Protein AF-A0A7X8LHG0-F1 (afdb_monomer_lite)

pLDDT: mean 90.6, std 14.23, range [49.25, 98.75]

Secondary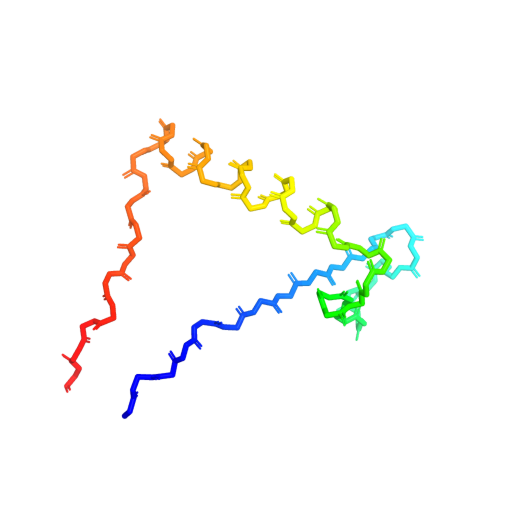 structure (DSSP, 8-state):
--PPPP-----TTT-TT--S--TT-GGGHHHHHHHHHHHHHHHHHHT-PPPP----

Radius of gyration: 14.06 Å; chains: 1; bounding box: 29×22×38 Å

Foldseek 3Di:
DPDDDDDFDDDCVVCVPRPDGCLPPPVCVVVNVVVVVVVVVVCVVVVNDDDDPDDD

Sequence (56 aa):
TLTPPEWELFDLDKDPCELNNCYHNPAYATVVQELKAELTRLQTEVGDTPVSPKSY

Structure (mmCIF, N/CA/C/O backbone):
data_AF-A0A7X8LHG0-F1
#
_entry.id   AF-A0A7X8LHG0-F1
#
loop_
_atom_site.group_PDB
_atom_site.id
_atom_site.type_symbol
_atom_site.label_atom_id
_atom_site.label_alt_id
_atom_site.label_comp_id
_atom_site.label_asym_id
_atom_site.label_entity_id
_atom_site.label_seq_id
_atom_site.pdbx_PDB_ins_code
_atom_site.Cartn_x
_atom_site.Cartn_y
_atom_site.Cartn_z
_atom_site.occupancy
_atom_site.B_iso_or_equiv
_atom_site.auth_seq_id
_atom_site.auth_comp_id
_atom_site.auth_asym_id
_atom_site.auth_atom_id
_atom_site.pdbx_PDB_model_num
ATOM 1 N N . THR A 1 1 ? 14.953 7.219 20.924 1.00 51.69 1 THR A N 1
ATOM 2 C CA . THR A 1 1 ? 14.722 8.143 19.789 1.00 51.69 1 THR A CA 1
ATOM 3 C C . THR A 1 1 ? 13.407 7.773 19.134 1.00 51.69 1 THR A C 1
ATOM 5 O O . THR A 1 1 ? 13.028 6.613 19.205 1.00 51.69 1 THR A O 1
ATOM 8 N N . LEU A 1 2 ? 12.682 8.739 18.563 1.00 69.81 2 LEU A N 1
ATOM 9 C CA . LEU A 1 2 ? 11.471 8.460 17.787 1.00 69.81 2 LEU A CA 1
ATOM 10 C C . LEU A 1 2 ? 11.900 7.898 16.429 1.00 69.81 2 LEU A C 1
ATOM 12 O O . LEU A 1 2 ? 12.294 8.660 15.549 1.00 69.81 2 LEU A O 1
ATOM 16 N N . THR A 1 3 ? 11.899 6.577 16.285 1.00 72.88 3 THR A N 1
ATOM 17 C CA . THR A 1 3 ? 12.072 5.949 14.973 1.00 72.88 3 THR A CA 1
ATOM 18 C C . THR A 1 3 ? 10.760 6.125 14.206 1.00 72.88 3 THR A C 1
ATOM 20 O O . THR A 1 3 ? 9.715 5.730 14.731 1.00 72.88 3 THR A O 1
ATOM 23 N N . PRO A 1 4 ? 10.762 6.771 13.026 1.00 78.12 4 PRO A N 1
ATOM 24 C CA . PRO A 1 4 ? 9.559 6.872 12.212 1.00 78.12 4 PRO A CA 1
ATOM 25 C C . PRO A 1 4 ? 9.113 5.471 11.765 1.00 78.12 4 PRO A C 1
ATOM 27 O O . PRO A 1 4 ? 9.957 4.585 11.630 1.00 78.12 4 PRO A O 1
ATOM 30 N N . PRO A 1 5 ? 7.808 5.253 11.533 1.00 82.62 5 PRO A N 1
ATOM 31 C CA . PRO A 1 5 ? 7.342 3.992 10.975 1.00 82.62 5 PRO A CA 1
ATOM 32 C C . PRO A 1 5 ? 7.949 3.776 9.585 1.00 82.62 5 PRO A C 1
ATOM 34 O O . PRO A 1 5 ? 8.016 4.708 8.777 1.00 82.62 5 PRO A O 1
ATOM 37 N N . GLU A 1 6 ? 8.363 2.543 9.313 1.00 90.31 6 GLU A N 1
ATOM 38 C CA . GLU A 1 6 ? 8.799 2.120 7.985 1.00 90.31 6 GLU A CA 1
ATOM 39 C C . GLU A 1 6 ? 7.614 1.579 7.180 1.00 90.31 6 GLU A C 1
ATOM 41 O O . GLU A 1 6 ? 6.641 1.073 7.741 1.00 90.31 6 GLU A O 1
ATOM 46 N N . TRP A 1 7 ? 7.687 1.735 5.858 1.00 95.56 7 TRP A N 1
ATOM 47 C CA . TRP A 1 7 ? 6.661 1.288 4.922 1.00 95.56 7 TRP A CA 1
ATOM 48 C C . TRP A 1 7 ? 7.251 0.324 3.900 1.00 95.56 7 TRP A C 1
ATOM 50 O O . TRP A 1 7 ? 8.356 0.533 3.389 1.00 95.56 7 TRP A O 1
ATOM 60 N N . GLU A 1 8 ? 6.455 -0.676 3.545 1.00 97.88 8 GLU A N 1
ATOM 61 C CA . GLU A 1 8 ? 6.754 -1.623 2.480 1.00 97.88 8 GLU A CA 1
ATOM 62 C C . GLU A 1 8 ? 5.601 -1.662 1.477 1.00 97.88 8 GLU A C 1
ATOM 64 O O . GLU A 1 8 ? 4.443 -1.418 1.823 1.00 97.88 8 GLU A O 1
ATOM 69 N N . LEU A 1 9 ? 5.934 -1.919 0.216 1.00 98.50 9 LEU A N 1
ATOM 70 C CA . LEU A 1 9 ? 4.978 -2.142 -0.861 1.00 98.50 9 LEU A CA 1
ATOM 71 C C . LEU A 1 9 ? 5.523 -3.259 -1.745 1.00 98.50 9 LEU A C 1
ATOM 73 O O . LEU A 1 9 ? 6.698 -3.220 -2.111 1.00 98.50 9 LEU A O 1
ATOM 77 N N . PHE A 1 10 ? 4.663 -4.204 -2.112 1.00 98.62 10 PHE A N 1
ATOM 78 C CA . PHE A 1 10 ? 5.003 -5.324 -2.982 1.00 98.62 10 PHE A CA 1
ATOM 79 C C . PHE A 1 10 ? 4.044 -5.378 -4.169 1.00 98.62 10 PHE A C 1
ATOM 81 O O . PHE A 1 10 ? 2.839 -5.163 -4.035 1.00 98.62 10 PHE A O 1
ATOM 88 N N . ASP A 1 11 ? 4.594 -5.652 -5.348 1.00 98.56 11 ASP A N 1
ATOM 89 C CA . ASP A 1 11 ? 3.826 -5.897 -6.567 1.00 98.56 11 ASP A CA 1
ATOM 90 C C . ASP A 1 11 ? 3.626 -7.406 -6.693 1.00 98.56 11 ASP A C 1
ATOM 92 O O . ASP A 1 11 ? 4.520 -8.096 -7.166 1.00 98.56 11 ASP A O 1
ATOM 96 N N . LEU A 1 12 ? 2.482 -7.930 -6.253 1.00 98.19 12 LEU A N 1
ATOM 97 C CA . LEU A 1 12 ? 2.257 -9.381 -6.193 1.00 98.19 12 LEU A CA 1
ATOM 98 C C . LEU A 1 12 ? 2.204 -10.061 -7.571 1.00 98.19 12 LEU A C 1
ATOM 100 O O . LEU A 1 12 ? 2.445 -11.264 -7.658 1.00 98.19 12 LEU A O 1
ATOM 104 N N . ASP A 1 13 ? 1.939 -9.312 -8.646 1.00 98.19 13 ASP A N 1
ATOM 105 C CA . ASP A 1 13 ? 1.970 -9.856 -10.007 1.00 98.19 13 ASP A CA 1
ATOM 106 C C . ASP A 1 13 ? 3.414 -10.107 -10.468 1.00 98.19 13 ASP A C 1
ATOM 108 O O . ASP A 1 13 ? 3.686 -11.066 -11.196 1.00 98.19 13 ASP A O 1
ATOM 112 N N . LYS A 1 14 ? 4.358 -9.249 -10.052 1.00 98.19 14 LYS A N 1
ATOM 113 C CA . LYS A 1 14 ? 5.785 -9.353 -10.414 1.00 98.19 14 LYS A CA 1
ATOM 114 C C . LYS A 1 14 ? 6.655 -10.016 -9.344 1.00 98.19 14 LYS A C 1
ATOM 116 O O . LYS A 1 14 ? 7.712 -10.549 -9.673 1.00 98.19 14 LYS A O 1
ATOM 121 N N . ASP A 1 15 ? 6.230 -9.958 -8.090 1.00 98.50 15 ASP A N 1
ATOM 122 C CA . ASP A 1 15 ? 6.948 -10.368 -6.884 1.00 98.50 15 ASP A CA 1
ATOM 123 C C . ASP A 1 15 ? 6.002 -11.110 -5.917 1.00 98.50 15 ASP A C 1
ATOM 125 O O . ASP A 1 15 ? 5.709 -10.636 -4.819 1.00 98.50 15 ASP A O 1
ATOM 129 N N . PRO A 1 16 ? 5.507 -12.300 -6.303 1.00 98.31 16 PRO A N 1
ATOM 130 C CA . PRO A 1 16 ? 4.533 -13.060 -5.512 1.00 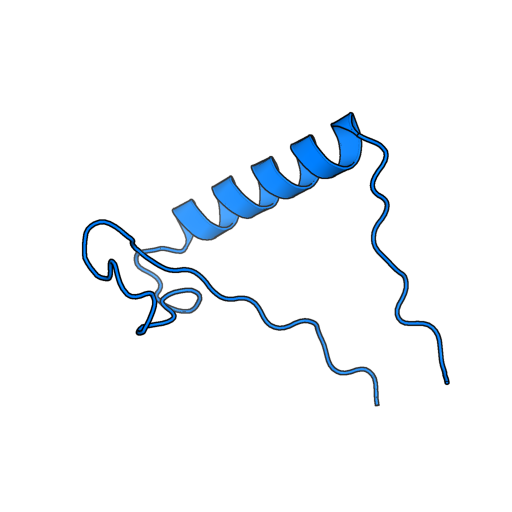98.31 16 PRO A CA 1
ATOM 131 C C . PRO A 1 16 ? 5.085 -13.578 -4.176 1.00 98.31 16 PRO A C 1
ATOM 133 O O . PRO A 1 16 ? 4.329 -14.091 -3.356 1.00 98.31 16 PRO A O 1
ATOM 136 N N . CYS A 1 17 ? 6.402 -13.501 -3.971 1.00 98.44 17 CYS A N 1
ATOM 137 C CA . CYS A 1 17 ? 7.060 -13.872 -2.721 1.00 98.44 17 CYS A CA 1
ATOM 138 C C . CYS A 1 17 ? 7.431 -12.659 -1.854 1.00 98.44 17 CYS A C 1
ATOM 140 O O . CYS A 1 17 ? 8.096 -12.863 -0.842 1.00 98.44 17 CYS A O 1
ATOM 142 N N . GLU A 1 18 ? 7.035 -11.440 -2.247 1.00 98.25 18 GLU A N 1
ATOM 143 C CA . GLU A 1 18 ? 7.221 -10.207 -1.464 1.00 98.25 18 GLU A CA 1
ATOM 144 C C . GLU A 1 18 ? 8.683 -9.974 -1.037 1.00 98.25 18 GLU A C 1
ATOM 146 O O . GLU A 1 18 ? 8.987 -9.602 0.094 1.00 98.25 18 GLU A O 1
ATOM 151 N N . LEU A 1 19 ? 9.632 -10.240 -1.936 1.00 98.19 19 LEU A N 1
ATOM 152 C CA . LEU A 1 19 ? 11.062 -10.138 -1.634 1.00 98.19 19 LEU A CA 1
ATOM 153 C C . LEU A 1 19 ? 11.636 -8.752 -1.946 1.00 98.19 19 LEU A C 1
ATOM 155 O O . LEU A 1 19 ? 12.737 -8.422 -1.504 1.00 98.19 19 LEU A O 1
ATOM 159 N N . ASN A 1 20 ? 10.921 -7.945 -2.729 1.00 98.25 20 ASN A N 1
ATOM 160 C CA . ASN A 1 20 ? 11.410 -6.697 -3.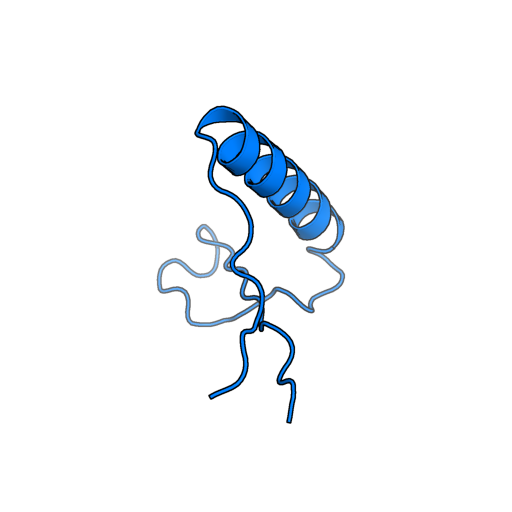295 1.00 98.25 20 ASN A CA 1
ATOM 161 C C . ASN A 1 20 ? 10.500 -5.532 -2.894 1.00 98.25 20 ASN A C 1
ATOM 163 O O . ASN A 1 20 ? 9.565 -5.179 -3.612 1.00 98.25 20 ASN A O 1
ATOM 167 N N . ASN A 1 21 ? 10.820 -4.882 -1.771 1.00 98.25 21 ASN A N 1
ATOM 168 C CA . ASN A 1 21 ? 10.108 -3.682 -1.335 1.00 98.25 21 ASN A CA 1
ATOM 169 C C . ASN A 1 21 ? 10.255 -2.555 -2.380 1.00 98.25 21 ASN A C 1
ATOM 171 O O . ASN A 1 21 ? 11.332 -1.978 -2.558 1.00 98.25 21 ASN A O 1
ATOM 175 N N . CYS A 1 22 ? 9.157 -2.218 -3.055 1.00 98.12 22 CYS A N 1
ATOM 176 C CA . CYS A 1 22 ? 9.101 -1.201 -4.099 1.00 98.12 22 CYS A CA 1
ATOM 177 C C . CYS A 1 22 ? 8.551 0.149 -3.615 1.00 98.12 22 CYS A C 1
ATOM 179 O O . CYS A 1 22 ? 8.364 1.052 -4.429 1.00 98.12 22 CYS A O 1
ATOM 181 N N . TYR A 1 23 ? 8.347 0.341 -2.308 1.00 98.38 23 TYR A N 1
ATOM 182 C CA . TYR A 1 23 ? 7.718 1.541 -1.744 1.00 98.38 23 TYR A CA 1
ATOM 183 C C . TYR A 1 23 ? 8.394 2.861 -2.166 1.00 98.38 23 TYR A C 1
ATOM 185 O O . TYR A 1 23 ? 7.718 3.852 -2.435 1.00 98.38 23 TYR A O 1
ATOM 193 N N . HIS A 1 24 ? 9.727 2.882 -2.270 1.00 97.62 24 HIS A N 1
ATOM 194 C CA . HIS A 1 24 ? 10.490 4.068 -2.687 1.00 97.62 24 HIS A CA 1
ATOM 195 C C . HIS A 1 24 ? 10.680 4.188 -4.210 1.00 97.62 24 HIS A C 1
ATOM 197 O O . HIS A 1 24 ? 11.323 5.129 -4.677 1.00 97.62 24 HIS A O 1
ATOM 203 N N . ASN A 1 25 ? 10.153 3.251 -5.002 1.00 98.31 25 AS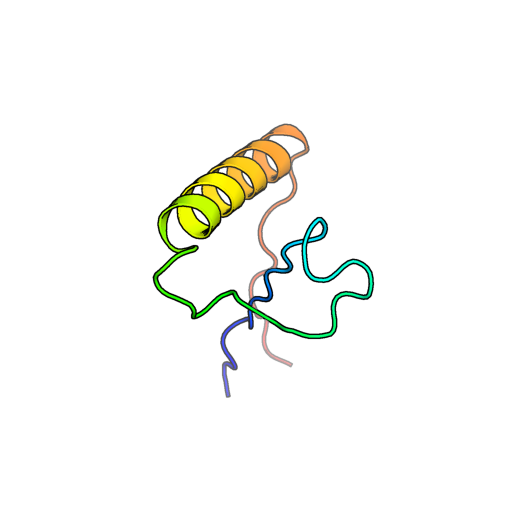N A N 1
ATOM 204 C CA . ASN A 1 25 ? 10.252 3.309 -6.454 1.00 98.31 25 ASN A CA 1
ATOM 205 C C . ASN A 1 25 ? 9.258 4.355 -7.002 1.00 98.31 25 ASN A C 1
ATOM 207 O O . ASN A 1 25 ? 8.048 4.197 -6.819 1.00 98.31 25 ASN A O 1
ATOM 211 N N . PRO A 1 26 ? 9.720 5.395 -7.725 1.00 98.38 26 PRO A N 1
ATOM 212 C CA . PRO A 1 26 ? 8.847 6.458 -8.224 1.00 98.38 26 PRO A CA 1
ATOM 213 C C . PRO A 1 26 ? 7.745 5.960 -9.171 1.00 98.38 26 PRO A C 1
ATOM 215 O O . PRO A 1 26 ? 6.704 6.605 -9.269 1.00 98.38 26 PRO A O 1
ATOM 218 N N . ALA A 1 27 ? 7.926 4.806 -9.825 1.00 98.44 27 ALA A N 1
ATOM 219 C CA . ALA A 1 27 ? 6.896 4.199 -10.669 1.00 98.44 27 ALA A CA 1
ATOM 220 C C . ALA A 1 27 ? 5.631 3.787 -9.887 1.00 98.44 27 ALA A C 1
ATOM 222 O O . ALA A 1 27 ? 4.562 3.684 -10.479 1.00 98.44 27 ALA A O 1
ATOM 223 N N . TYR A 1 28 ? 5.740 3.588 -8.568 1.00 98.50 28 TYR A N 1
ATOM 224 C CA . TYR A 1 28 ? 4.638 3.191 -7.688 1.00 98.50 28 TYR A CA 1
ATOM 225 C C . TYR A 1 28 ? 4.111 4.352 -6.825 1.00 98.50 28 TYR A C 1
ATOM 227 O O . TYR A 1 28 ? 3.256 4.139 -5.970 1.00 98.50 28 TYR A O 1
ATOM 235 N N . ALA A 1 29 ? 4.565 5.595 -7.042 1.00 98.25 29 ALA A N 1
ATOM 236 C CA . ALA A 1 29 ? 4.215 6.735 -6.185 1.00 98.25 29 ALA A CA 1
ATOM 237 C C . ALA A 1 29 ? 2.697 6.999 -6.099 1.00 98.25 29 ALA A C 1
ATOM 239 O O . ALA A 1 29 ? 2.174 7.252 -5.013 1.00 98.25 29 ALA A O 1
ATOM 240 N N . THR A 1 30 ? 1.980 6.895 -7.223 1.00 98.56 30 THR A N 1
ATOM 241 C CA . THR A 1 30 ? 0.514 7.035 -7.251 1.00 98.56 30 THR A CA 1
ATOM 242 C C . THR A 1 30 ? -0.173 5.903 -6.485 1.00 98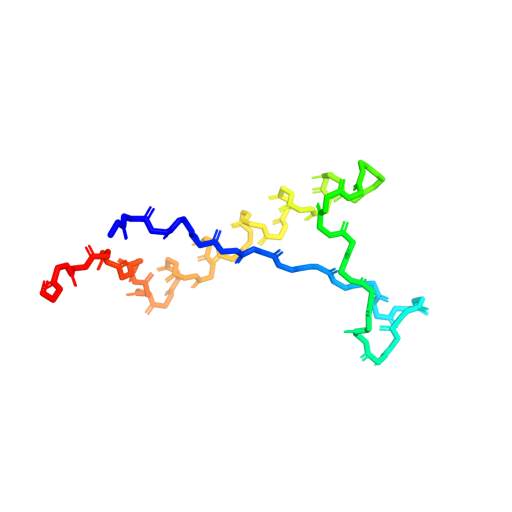.56 30 THR A C 1
ATOM 244 O O . THR A 1 30 ? -1.052 6.170 -5.673 1.00 98.56 30 THR A O 1
ATOM 247 N N . VAL A 1 31 ? 0.293 4.660 -6.651 1.00 98.44 31 VAL A N 1
ATOM 248 C CA . VAL A 1 31 ? -0.233 3.487 -5.931 1.00 98.44 31 VAL A CA 1
ATOM 249 C C . VAL A 1 31 ? -0.041 3.643 -4.420 1.00 98.44 31 VAL A C 1
ATOM 251 O O . VAL A 1 31 ? -0.964 3.397 -3.649 1.00 98.44 31 VAL A O 1
ATOM 254 N N . VAL A 1 32 ? 1.124 4.130 -3.978 1.00 98.44 32 VAL A N 1
ATOM 255 C CA . VAL A 1 32 ? 1.381 4.430 -2.558 1.00 98.44 32 VAL A CA 1
ATOM 256 C C . VAL A 1 32 ? 0.380 5.452 -2.016 1.00 98.44 32 VAL A C 1
ATOM 258 O O . VAL A 1 32 ? -0.131 5.283 -0.908 1.00 98.44 32 VAL A O 1
ATOM 261 N N . GLN A 1 33 ? 0.094 6.516 -2.771 1.00 98.44 33 GLN A N 1
ATOM 262 C CA . GLN A 1 33 ? -0.871 7.535 -2.358 1.00 98.44 33 GLN A CA 1
ATOM 263 C C . GLN A 1 33 ? -2.284 6.949 -2.221 1.00 98.44 33 GLN A C 1
ATOM 265 O O . GLN A 1 33 ? -2.950 7.197 -1.215 1.00 98.44 33 GLN A O 1
ATOM 270 N N . GLU A 1 34 ? -2.725 6.169 -3.206 1.00 98.75 34 GLU A N 1
ATOM 271 C CA . GLU A 1 34 ? -4.048 5.538 -3.226 1.00 98.75 34 GLU A CA 1
ATOM 272 C C . GLU A 1 34 ? -4.216 4.541 -2.075 1.00 98.75 34 GLU A C 1
ATOM 274 O O . GLU A 1 34 ? -5.184 4.630 -1.320 1.00 98.75 34 GLU A O 1
ATOM 279 N N . LEU A 1 35 ? -3.242 3.650 -1.869 1.00 98.38 35 LEU A N 1
ATOM 280 C CA . LEU A 1 35 ? -3.299 2.644 -0.808 1.00 98.38 35 LEU A CA 1
ATOM 281 C C . LEU A 1 35 ? -3.247 3.262 0.592 1.00 98.38 35 LEU A C 1
ATOM 283 O O . LEU A 1 35 ? -3.931 2.785 1.493 1.00 98.38 35 LEU A O 1
ATOM 287 N N . LYS A 1 36 ? -2.498 4.353 0.798 1.00 96.81 36 LYS A N 1
ATOM 288 C CA . LYS A 1 36 ? -2.514 5.077 2.082 1.00 96.81 36 LYS A CA 1
ATOM 289 C C . LYS A 1 36 ? -3.848 5.758 2.356 1.00 96.81 36 LYS A C 1
ATOM 291 O O . LYS A 1 36 ? -4.296 5.780 3.506 1.00 96.81 36 LYS A O 1
ATOM 296 N N . ALA A 1 37 ? -4.470 6.323 1.323 1.00 98.06 37 ALA A N 1
ATOM 297 C CA . ALA A 1 37 ? -5.800 6.903 1.444 1.00 98.06 37 ALA A CA 1
ATOM 298 C C . ALA A 1 37 ? -6.831 5.820 1.792 1.00 98.06 37 ALA A C 1
ATOM 300 O O . ALA A 1 37 ? -7.627 6.011 2.711 1.00 98.06 37 ALA A O 1
ATOM 301 N N . GLU A 1 38 ? -6.761 4.666 1.126 1.00 98.38 38 GLU A N 1
ATOM 302 C CA . GLU A 1 38 ? -7.668 3.549 1.386 1.00 98.38 38 GLU A CA 1
ATOM 303 C C . GLU A 1 38 ? -7.457 2.933 2.771 1.00 98.38 38 GLU A C 1
ATOM 305 O O . GLU A 1 38 ? -8.423 2.713 3.499 1.00 98.38 38 GLU A O 1
ATOM 310 N N . LEU A 1 39 ? -6.205 2.749 3.197 1.00 96.25 39 LEU A N 1
ATOM 311 C CA . LEU A 1 39 ? -5.891 2.312 4.554 1.00 96.25 39 LEU A CA 1
ATOM 312 C C . LEU A 1 39 ? -6.493 3.266 5.593 1.00 96.25 39 LEU A C 1
ATOM 314 O O . LEU A 1 39 ? -7.178 2.822 6.509 1.00 96.25 39 LEU A O 1
ATOM 318 N N . THR A 1 40 ? -6.309 4.577 5.415 1.00 95.12 40 THR A N 1
ATOM 319 C CA . THR A 1 40 ? -6.878 5.588 6.322 1.00 95.12 40 THR A CA 1
ATOM 320 C C . THR A 1 40 ? -8.408 5.504 6.370 1.00 95.12 40 THR A C 1
ATOM 322 O O . THR A 1 40 ? -9.005 5.601 7.446 1.00 95.12 40 THR A O 1
ATOM 325 N N . ARG A 1 41 ? -9.056 5.305 5.213 1.00 97.69 41 ARG A N 1
ATOM 326 C CA . ARG A 1 41 ? -10.512 5.144 5.108 1.00 97.69 41 ARG A CA 1
ATOM 327 C C . ARG A 1 41 ? -10.989 3.915 5.886 1.00 97.69 41 ARG A C 1
ATOM 329 O O . ARG A 1 41 ? -11.919 4.038 6.678 1.00 97.69 41 ARG A O 1
ATOM 336 N N . LEU A 1 42 ? -10.336 2.768 5.695 1.00 97.50 42 LEU A N 1
ATOM 337 C CA . LEU A 1 42 ? -10.673 1.504 6.357 1.00 97.50 42 LEU A CA 1
ATOM 338 C C . LEU A 1 42 ? -10.448 1.562 7.870 1.00 97.50 42 LEU A C 1
ATOM 340 O O . LEU A 1 42 ? -11.318 1.147 8.630 1.00 97.50 42 LEU A O 1
ATOM 344 N N . GLN A 1 43 ? -9.326 2.129 8.319 1.00 96.06 43 GLN A N 1
ATOM 345 C CA . GLN A 1 43 ? -9.060 2.333 9.746 1.00 96.06 43 GLN A CA 1
ATOM 346 C C . GLN A 1 43 ? -10.146 3.196 10.394 1.00 96.06 43 GLN A C 1
ATOM 348 O O . GLN A 1 43 ? -10.691 2.843 11.438 1.00 96.06 43 GLN A O 1
ATOM 353 N N . THR A 1 44 ? -10.538 4.281 9.721 1.00 96.38 44 THR A N 1
ATOM 354 C CA . THR A 1 44 ? -11.627 5.151 10.183 1.00 96.38 44 THR A CA 1
ATOM 355 C C . THR A 1 44 ? -12.961 4.403 10.255 1.00 96.38 44 THR A C 1
ATOM 357 O O . THR A 1 44 ? -13.695 4.566 11.227 1.00 96.38 44 THR A O 1
ATOM 360 N N . GLU A 1 45 ? -13.272 3.571 9.256 1.00 97.94 45 GLU A N 1
ATOM 361 C CA . GLU A 1 45 ? -14.520 2.798 9.177 1.00 97.94 45 GLU A CA 1
ATOM 362 C C . GLU A 1 45 ? -14.704 1.853 10.372 1.00 97.94 45 GLU A C 1
ATOM 364 O O . GLU A 1 45 ? -15.813 1.727 10.891 1.00 97.94 45 GLU A O 1
ATOM 369 N N . VAL A 1 46 ? -13.620 1.236 10.849 1.00 97.69 46 VAL A N 1
ATOM 370 C CA . VAL A 1 46 ? -13.656 0.293 11.982 1.00 97.69 46 VAL A CA 1
ATOM 371 C C . VAL A 1 46 ? -13.304 0.932 13.330 1.00 97.69 46 VAL A C 1
ATOM 373 O O . VAL A 1 46 ? -13.282 0.243 14.348 1.00 97.69 46 VAL A O 1
ATOM 376 N N . GLY A 1 47 ? -13.037 2.242 13.358 1.00 96.38 47 GLY A N 1
ATOM 377 C CA . GLY A 1 47 ? -12.621 2.955 14.567 1.00 96.38 47 GLY A CA 1
ATOM 378 C C . GLY A 1 47 ? -11.197 2.629 15.038 1.00 96.38 47 GLY A C 1
ATOM 379 O O . GLY A 1 47 ? -10.894 2.831 16.214 1.00 96.38 47 GLY A O 1
ATOM 380 N N . ASP A 1 48 ? -10.330 2.133 14.151 1.00 93.94 48 ASP A N 1
ATOM 381 C CA . ASP A 1 48 ? -8.906 1.927 14.426 1.00 93.94 48 ASP A CA 1
ATOM 382 C C . ASP A 1 48 ? -8.173 3.276 14.413 1.00 93.94 48 ASP A C 1
ATOM 384 O O . ASP A 1 48 ? -8.020 3.929 13.378 1.00 93.94 48 ASP A O 1
ATOM 388 N N . THR A 1 49 ? -7.749 3.731 15.590 1.00 87.75 49 THR A N 1
ATOM 389 C CA . THR A 1 49 ? -7.014 4.990 15.742 1.00 87.75 49 THR A CA 1
ATOM 390 C C . THR A 1 49 ? -5.511 4.733 15.783 1.00 87.75 49 THR A C 1
ATOM 392 O O . THR A 1 49 ? -5.086 3.858 16.542 1.00 87.75 49 THR A O 1
ATOM 395 N N . PRO A 1 50 ? -4.682 5.538 15.089 1.00 79.00 50 PRO A N 1
ATOM 396 C CA . PRO A 1 50 ? -3.234 5.376 15.116 1.00 79.00 50 PRO A CA 1
ATOM 397 C C . PRO A 1 50 ? -2.678 5.320 16.541 1.00 79.00 50 PRO A C 1
ATOM 399 O O . PRO A 1 50 ? -2.944 6.195 17.371 1.00 79.00 50 PRO A O 1
ATOM 402 N N . VAL A 1 51 ? -1.863 4.302 16.815 1.00 75.50 51 VAL A N 1
ATOM 403 C CA . VAL A 1 51 ? -1.164 4.175 18.094 1.00 75.50 51 VAL A CA 1
ATOM 404 C C . VAL A 1 51 ? -0.156 5.315 18.194 1.00 75.50 51 VAL A C 1
ATOM 406 O O . VAL A 1 51 ? 0.780 5.414 17.401 1.00 75.50 51 VAL A O 1
ATOM 409 N N . SER A 1 52 ? -0.330 6.195 19.181 1.00 65.44 52 SER A N 1
ATOM 410 C CA . SER A 1 52 ? 0.683 7.205 19.478 1.00 65.44 52 SER A CA 1
ATOM 411 C C . SER A 1 52 ? 1.973 6.497 19.904 1.00 65.44 52 SER A C 1
ATOM 413 O O . SER A 1 52 ? 1.882 5.610 20.760 1.00 65.44 52 SER A O 1
ATOM 415 N N . PRO A 1 53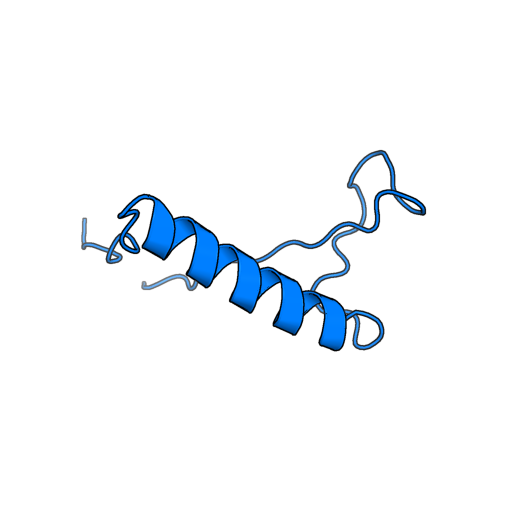 ? 3.158 6.889 19.404 1.00 61.62 53 PRO A N 1
ATOM 416 C CA . PRO A 1 53 ? 4.422 6.350 19.888 1.00 61.62 53 PRO A CA 1
ATOM 417 C C . PRO A 1 53 ? 4.620 6.806 21.340 1.00 61.62 53 PRO A C 1
ATOM 419 O O . PRO A 1 53 ? 5.188 7.864 21.602 1.00 61.62 53 PRO A O 1
ATOM 422 N N . LYS A 1 54 ? 4.083 6.062 22.313 1.00 52.88 54 LYS A N 1
ATOM 423 C CA . LYS A 1 54 ? 4.286 6.356 23.730 1.00 52.88 54 LYS A CA 1
ATOM 424 C C . LYS A 1 54 ? 5.585 5.721 24.200 1.00 52.88 54 LYS A C 1
ATOM 426 O O . LYS A 1 54 ? 5.715 4.504 24.249 1.00 52.88 54 LYS A O 1
ATOM 431 N N . SER A 1 55 ? 6.507 6.631 24.511 1.00 49.72 55 SER A N 1
ATOM 432 C CA . SER A 1 55 ? 7.486 6.606 25.601 1.00 49.72 55 SER A CA 1
ATOM 433 C C . SER A 1 55 ? 7.421 5.365 26.499 1.00 49.72 55 SER A C 1
ATOM 435 O O . SER A 1 55 ? 6.558 5.288 27.379 1.00 49.72 55 SER A O 1
ATOM 437 N N . TYR A 1 56 ? 8.360 4.445 26.280 1.00 49.25 56 TYR A N 1
ATOM 438 C CA . TYR A 1 56 ? 8.921 3.638 27.363 1.00 49.25 56 TYR A CA 1
ATOM 439 C C . TYR A 1 56 ? 9.843 4.504 28.224 1.00 49.25 56 TYR A C 1
ATOM 441 O O . TYR A 1 56 ? 10.467 5.432 27.650 1.00 49.25 56 TYR A O 1
#